Protein AF-A0A7S3WL35-F1 (afdb_monomer_lite)

Foldseek 3Di:
DFDQQNLVCVQVVQADPLAPCVVDDPVVVVVVCVDPQNVQNRAWRDKDWPPVDDFDDDDVQKGWTWMWTDHPPDPGTWIKIFIWGADPNDIGGNDIDTD

Structure (mmCIF, N/CA/C/O backbone):
data_AF-A0A7S3WL35-F1
#
_entry.id   AF-A0A7S3WL35-F1
#
loop_
_atom_site.group_PDB
_atom_site.id
_atom_site.type_symbol
_atom_site.label_atom_id
_atom_site.label_alt_id
_atom_site.label_comp_id
_atom_site.label_asym_id
_atom_site.label_entity_id
_atom_site.label_seq_id
_atom_site.pdbx_PDB_ins_code
_atom_site.Cartn_x
_atom_site.Cartn_y
_atom_site.Cartn_z
_atom_site.occupancy
_atom_site.B_iso_or_equiv
_atom_site.auth_seq_id
_atom_site.auth_comp_id
_atom_site.auth_asym_id
_atom_site.auth_atom_id
_atom_site.pdbx_PDB_model_num
ATOM 1 N N . GLU A 1 1 ? -18.456 5.828 -0.262 1.00 47.41 1 GLU A N 1
ATOM 2 C CA . GLU A 1 1 ? -18.178 5.666 1.177 1.00 47.41 1 GLU A CA 1
ATOM 3 C C . GLU A 1 1 ? -17.044 4.669 1.316 1.00 47.41 1 GLU A C 1
ATOM 5 O O . GLU A 1 1 ? -17.105 3.646 0.629 1.00 47.41 1 GLU A O 1
ATOM 10 N N . PRO A 1 2 ? -15.991 4.969 2.083 1.00 56.66 2 PRO A N 1
ATOM 11 C CA . PRO A 1 2 ? -14.890 4.039 2.248 1.00 56.66 2 PRO A CA 1
ATOM 12 C C . PRO A 1 2 ? -15.344 2.870 3.139 1.00 56.66 2 PRO A C 1
ATOM 14 O O . PRO A 1 2 ? -15.996 3.032 4.166 1.00 56.66 2 PRO A O 1
ATOM 17 N N . THR A 1 3 ? -15.121 1.654 2.650 1.00 62.81 3 THR A N 1
ATOM 18 C CA . THR A 1 3 ? -15.543 0.404 3.302 1.00 62.81 3 THR A CA 1
ATOM 19 C C . THR A 1 3 ? -14.461 -0.104 4.254 1.00 62.81 3 THR A C 1
ATOM 21 O O . THR A 1 3 ? -13.305 0.252 4.073 1.00 62.81 3 THR A O 1
ATOM 24 N N . LYS A 1 4 ? -14.794 -1.040 5.158 1.00 67.62 4 LYS A N 1
ATOM 25 C CA . LYS A 1 4 ? -13.900 -1.738 6.120 1.00 67.62 4 LYS A CA 1
ATOM 26 C C . LYS A 1 4 ? -12.575 -2.309 5.553 1.00 67.62 4 LYS A C 1
ATOM 28 O O . LYS A 1 4 ? -11.791 -2.854 6.301 1.00 67.62 4 LYS A O 1
ATOM 33 N N . HIS A 1 5 ? -12.318 -2.238 4.251 1.00 74.94 5 HIS A N 1
ATOM 34 C CA . HIS A 1 5 ? -11.076 -2.687 3.613 1.00 74.94 5 HIS A CA 1
ATOM 35 C C . HIS A 1 5 ? -10.559 -1.682 2.580 1.00 74.94 5 HIS A C 1
ATOM 37 O O . HIS A 1 5 ? -9.903 -2.075 1.619 1.00 74.94 5 HIS A O 1
ATOM 43 N N . HIS A 1 6 ? -10.902 -0.400 2.730 1.00 83.12 6 HIS A N 1
ATOM 44 C CA . HIS A 1 6 ? -10.527 0.629 1.768 1.00 83.12 6 HIS A CA 1
ATOM 45 C C . HIS A 1 6 ? -9.013 0.646 1.548 1.00 83.12 6 HIS A C 1
ATOM 47 O O . HIS A 1 6 ? -8.575 0.554 0.400 1.00 83.12 6 HIS A O 1
ATOM 53 N N . GLY A 1 7 ? -8.230 0.605 2.628 1.00 83.56 7 GLY A N 1
ATOM 54 C CA . GLY A 1 7 ? -6.782 0.575 2.512 1.00 83.56 7 GLY A CA 1
ATOM 55 C C . GLY A 1 7 ? -6.202 -0.635 1.798 1.00 83.56 7 GLY A C 1
ATOM 56 O O . GLY A 1 7 ? -5.367 -0.501 0.904 1.00 83.56 7 GLY A O 1
ATOM 57 N N . ALA A 1 8 ? -6.710 -1.824 2.111 1.00 84.75 8 ALA A N 1
ATOM 58 C CA . ALA A 1 8 ? -6.313 -3.051 1.441 1.00 84.75 8 ALA A CA 1
ATOM 59 C C . ALA A 1 8 ? -6.670 -3.015 -0.053 1.00 84.75 8 ALA A C 1
ATOM 61 O O . ALA A 1 8 ? -5.903 -3.507 -0.880 1.00 84.75 8 ALA A O 1
ATOM 62 N N . VAL A 1 9 ? -7.804 -2.411 -0.424 1.00 85.75 9 VAL A N 1
ATOM 63 C CA . VAL A 1 9 ? -8.185 -2.226 -1.830 1.00 85.75 9 VAL A CA 1
ATOM 64 C C . VAL A 1 9 ? -7.195 -1.307 -2.543 1.00 85.75 9 VAL A C 1
ATOM 66 O O . VAL A 1 9 ? -6.713 -1.679 -3.609 1.00 85.75 9 VAL A O 1
ATOM 69 N N . VAL A 1 10 ? -6.838 -0.163 -1.956 1.00 86.88 10 VAL A N 1
ATOM 70 C CA . VAL A 1 10 ? -5.861 0.766 -2.551 1.00 86.88 10 VAL A CA 1
ATOM 71 C C . VAL A 1 10 ? -4.498 0.088 -2.717 1.00 86.88 10 VAL A C 1
ATOM 73 O O . VAL A 1 10 ? -3.965 0.033 -3.826 1.00 86.88 10 VAL A O 1
ATOM 76 N N . ALA A 1 11 ? -3.973 -0.513 -1.647 1.00 85.50 11 ALA A N 1
ATOM 77 C CA . ALA A 1 11 ? -2.665 -1.165 -1.658 1.00 85.50 11 ALA A CA 1
ATOM 78 C C . ALA A 1 11 ? -2.583 -2.314 -2.679 1.00 85.50 11 ALA A C 1
ATOM 80 O O . ALA A 1 11 ? -1.559 -2.494 -3.333 1.00 85.50 11 ALA A O 1
ATOM 81 N N . THR A 1 12 ? -3.663 -3.086 -2.849 1.00 86.31 12 THR A N 1
ATOM 82 C CA . THR A 1 12 ? -3.689 -4.203 -3.809 1.00 86.31 12 THR A CA 1
ATOM 83 C C . THR A 1 12 ? -3.903 -3.753 -5.251 1.00 86.31 12 THR A C 1
ATOM 85 O O . THR A 1 12 ? -3.276 -4.314 -6.147 1.00 86.31 12 THR A O 1
ATOM 88 N N . GLN A 1 13 ? -4.738 -2.738 -5.501 1.00 88.50 13 GLN A N 1
ATOM 89 C CA . GLN A 1 13 ? -4.980 -2.202 -6.849 1.00 88.50 13 GLN A CA 1
ATOM 90 C C . GLN A 1 13 ? -3.741 -1.543 -7.458 1.00 88.50 13 GLN A C 1
ATOM 92 O O . GLN A 1 13 ? -3.571 -1.576 -8.677 1.00 88.50 13 GLN A O 1
ATOM 97 N N . HIS A 1 14 ? -2.886 -0.969 -6.614 1.00 91.38 14 HIS A N 1
ATOM 98 C CA . HIS A 1 14 ? -1.673 -0.270 -7.025 1.00 91.38 14 HIS A CA 1
ATOM 99 C C . HIS A 1 14 ? -0.392 -1.054 -6.710 1.00 91.38 14 HIS A C 1
ATOM 101 O O . HIS A 1 14 ? 0.690 -0.486 -6.770 1.00 91.38 14 HIS A O 1
ATOM 107 N N . CYS A 1 15 ? -0.484 -2.349 -6.400 1.00 92.44 15 CYS A N 1
ATOM 108 C CA . CYS A 1 15 ? 0.672 -3.193 -6.094 1.00 92.44 15 CYS A CA 1
ATOM 109 C C . CYS A 1 15 ? 1.570 -3.376 -7.330 1.00 92.44 15 CYS A C 1
ATOM 111 O O . CYS A 1 15 ? 1.096 -3.797 -8.390 1.00 92.44 15 CYS A O 1
ATOM 113 N N . SER A 1 16 ? 2.864 -3.067 -7.208 1.00 93.88 16 SER A N 1
ATOM 114 C CA . SER A 1 16 ? 3.809 -3.216 -8.316 1.00 93.88 16 SER A CA 1
ATOM 115 C C . SER A 1 16 ? 4.258 -4.672 -8.510 1.00 93.88 16 SER A C 1
ATOM 117 O O . SER A 1 16 ? 4.241 -5.463 -7.564 1.00 93.88 16 SER A O 1
ATOM 119 N N . PRO A 1 17 ? 4.758 -5.044 -9.704 1.00 92.06 17 PRO A N 1
ATOM 120 C CA . PRO A 1 17 ? 5.402 -6.342 -9.918 1.00 92.06 17 PRO A CA 1
ATOM 121 C C . PRO A 1 17 ? 6.687 -6.558 -9.098 1.00 92.06 17 PRO A C 1
ATOM 123 O O . PRO A 1 17 ? 7.143 -7.691 -8.974 1.00 92.06 17 PRO A O 1
ATOM 126 N N . ARG A 1 18 ? 7.312 -5.491 -8.576 1.00 91.19 18 ARG A N 1
ATOM 127 C CA . ARG A 1 18 ? 8.493 -5.583 -7.697 1.00 91.19 18 ARG A CA 1
ATOM 128 C C . ARG A 1 18 ? 8.103 -5.884 -6.251 1.00 91.19 18 ARG A C 1
ATOM 130 O O . ARG A 1 18 ? 8.913 -6.416 -5.491 1.00 91.19 18 ARG A O 1
ATOM 137 N N . ASN A 1 19 ? 6.867 -5.570 -5.874 1.00 91.00 19 ASN A N 1
ATOM 138 C CA . ASN A 1 19 ? 6.341 -5.875 -4.560 1.00 91.00 19 ASN A CA 1
ATOM 139 C C . ASN A 1 19 ? 6.152 -7.389 -4.413 1.00 91.00 19 ASN A C 1
ATOM 141 O O . ASN A 1 19 ? 5.448 -8.025 -5.200 1.00 91.00 19 ASN A O 1
ATOM 145 N N . ARG A 1 20 ? 6.735 -7.981 -3.366 1.00 87.31 20 ARG A N 1
ATOM 146 C CA . ARG A 1 20 ? 6.631 -9.430 -3.101 1.00 87.31 20 ARG A CA 1
ATOM 147 C C . ARG A 1 20 ? 5.187 -9.876 -2.860 1.00 87.31 20 ARG A C 1
ATOM 149 O O . ARG A 1 20 ? 4.876 -11.050 -3.038 1.00 87.31 20 ARG A O 1
ATOM 156 N N . ALA A 1 21 ? 4.301 -8.952 -2.484 1.00 86.50 21 ALA A N 1
ATOM 157 C CA . ALA A 1 21 ? 2.878 -9.223 -2.350 1.00 86.50 21 ALA A CA 1
ATOM 158 C C . ALA A 1 21 ? 2.199 -9.558 -3.690 1.00 86.50 21 ALA A C 1
ATOM 160 O O . ALA A 1 21 ? 1.186 -10.254 -3.684 1.00 86.50 21 ALA A O 1
ATOM 161 N N . SER A 1 22 ? 2.756 -9.122 -4.828 1.00 88.69 22 SER A N 1
ATOM 162 C CA . SER A 1 22 ? 2.213 -9.409 -6.167 1.00 88.69 22 SER A CA 1
ATOM 163 C C . SER A 1 22 ? 2.247 -10.899 -6.534 1.00 88.69 22 SER A C 1
ATOM 165 O O . SER A 1 22 ? 1.453 -11.357 -7.354 1.00 88.69 22 SER A O 1
ATOM 167 N N . GLU A 1 23 ? 3.123 -11.673 -5.890 1.00 89.62 23 GLU A N 1
ATOM 168 C CA . GLU A 1 23 ? 3.255 -13.120 -6.090 1.00 89.62 23 GLU A CA 1
ATOM 169 C C . GLU A 1 23 ? 2.341 -13.934 -5.157 1.00 89.62 23 GLU A C 1
ATOM 171 O O . GLU A 1 23 ? 2.232 -15.158 -5.285 1.00 89.62 23 GLU A O 1
ATOM 176 N N . LEU A 1 24 ? 1.687 -13.283 -4.188 1.00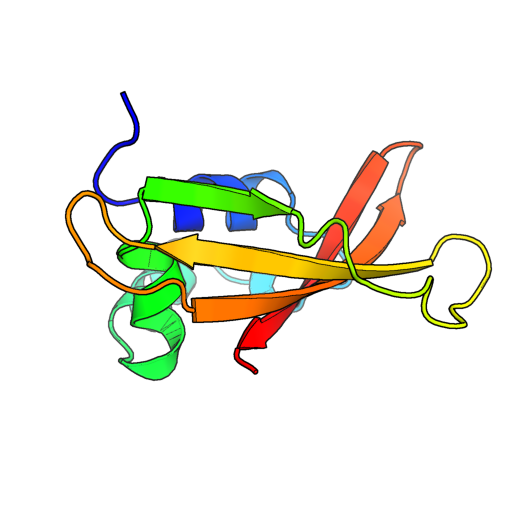 87.75 24 LEU A N 1
ATOM 177 C CA . LEU A 1 24 ? 0.870 -13.969 -3.196 1.00 87.75 24 LEU A CA 1
ATOM 178 C C . LEU A 1 24 ? -0.493 -14.349 -3.769 1.00 87.75 24 LEU A C 1
ATOM 180 O O . LEU A 1 24 ? -1.162 -13.579 -4.455 1.00 87.75 24 LEU A O 1
ATOM 184 N N . SER A 1 25 ? -0.970 -15.536 -3.393 1.00 88.12 25 SER A N 1
ATOM 185 C CA . SER A 1 25 ? -2.377 -15.866 -3.618 1.00 88.12 25 SER A CA 1
ATOM 186 C C . SER A 1 25 ? -3.280 -14.978 -2.745 1.00 88.12 25 SER A C 1
ATOM 188 O O . SER A 1 25 ? -2.895 -14.642 -1.618 1.00 88.12 25 SER A O 1
ATOM 190 N N . PRO A 1 26 ? -4.519 -14.679 -3.179 1.00 83.75 26 PRO A N 1
ATOM 191 C CA . PRO A 1 26 ? -5.457 -13.886 -2.383 1.00 83.75 26 PRO A CA 1
ATOM 192 C C . PRO A 1 26 ? -5.691 -14.435 -0.969 1.00 83.75 26 PRO A C 1
ATOM 194 O O . PRO A 1 26 ? -5.829 -13.669 -0.021 1.00 83.75 26 PRO A O 1
ATOM 197 N N . ALA A 1 27 ? -5.692 -15.764 -0.805 1.00 86.31 27 ALA A N 1
ATOM 198 C CA . ALA A 1 27 ? -5.864 -16.405 0.499 1.00 86.31 27 ALA A CA 1
ATOM 199 C C . ALA A 1 27 ? -4.675 -16.152 1.441 1.00 86.31 27 ALA A C 1
ATOM 201 O O . ALA A 1 27 ? -4.871 -15.948 2.636 1.00 86.31 27 ALA A O 1
ATOM 202 N N . VAL A 1 28 ? -3.450 -16.1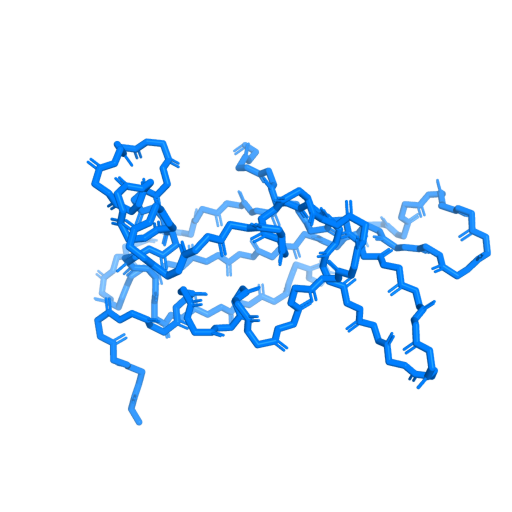37 0.904 1.00 87.31 28 VAL A N 1
ATOM 203 C CA . VAL A 1 28 ? -2.244 -15.828 1.687 1.00 87.31 28 VAL A CA 1
ATOM 204 C C . VAL A 1 28 ? -2.218 -14.344 2.051 1.00 87.31 28 VAL A C 1
ATOM 206 O O . VAL A 1 28 ? -1.971 -14.015 3.207 1.00 87.31 28 VAL A O 1
ATOM 209 N N . PHE A 1 29 ? -2.561 -13.457 1.110 1.00 84.06 29 PHE A N 1
ATOM 210 C CA . PHE A 1 29 ? -2.678 -12.023 1.384 1.00 84.06 29 PHE A CA 1
ATOM 211 C C . PHE A 1 29 ? -3.717 -11.723 2.477 1.00 84.06 29 PHE A C 1
ATOM 213 O O . PHE A 1 29 ? -3.433 -10.994 3.422 1.00 84.06 29 PHE A O 1
ATOM 220 N N . ALA A 1 30 ? -4.892 -12.358 2.417 1.00 82.94 30 ALA A N 1
ATOM 221 C CA . ALA A 1 30 ? -5.919 -12.223 3.451 1.00 82.94 30 ALA A CA 1
ATOM 222 C C . ALA A 1 30 ? -5.446 -12.698 4.838 1.00 82.94 30 ALA A C 1
ATOM 224 O O . ALA A 1 30 ? -5.895 -12.166 5.853 1.00 82.94 30 ALA A O 1
ATOM 225 N N . GLY A 1 31 ? -4.535 -13.676 4.886 1.00 85.94 31 GLY A N 1
ATOM 226 C CA . GLY A 1 31 ? -3.892 -14.122 6.120 1.00 85.94 31 GLY A CA 1
ATOM 227 C C . GLY A 1 31 ? -3.017 -13.041 6.756 1.00 85.94 31 GLY A C 1
ATOM 228 O O . GLY A 1 31 ? -3.077 -12.866 7.969 1.00 85.94 31 GLY A O 1
ATOM 229 N N . TYR A 1 32 ? -2.273 -12.269 5.956 1.00 82.81 32 TYR A N 1
ATOM 230 C CA . TYR A 1 32 ? -1.468 -11.152 6.466 1.00 82.81 32 TYR A CA 1
ATOM 231 C C . TYR A 1 32 ? -2.320 -10.056 7.101 1.00 82.81 32 TYR A C 1
ATOM 233 O O . TYR A 1 32 ? -1.915 -9.501 8.111 1.00 82.81 32 TYR A O 1
ATOM 241 N N . LEU A 1 33 ? -3.534 -9.808 6.599 1.00 81.56 33 LEU A N 1
ATOM 242 C CA . LEU A 1 33 ? -4.459 -8.839 7.206 1.00 81.56 33 LEU A CA 1
ATOM 243 C C . LEU A 1 33 ? -4.945 -9.240 8.613 1.00 81.56 33 LEU A C 1
ATOM 245 O O . LEU A 1 33 ? -5.603 -8.442 9.272 1.00 81.56 33 LEU A O 1
ATOM 249 N N . GLN A 1 34 ? -4.677 -10.470 9.067 1.00 83.00 34 GLN A N 1
ATOM 250 C CA . GLN A 1 34 ? -4.942 -10.899 10.447 1.00 83.00 34 GLN A CA 1
ATOM 251 C C . GLN A 1 34 ? -3.771 -10.606 11.395 1.00 83.00 34 GLN A C 1
ATOM 253 O O . GLN A 1 34 ? -3.936 -10.705 12.610 1.00 83.00 34 GLN A O 1
ATOM 258 N N . ASP A 1 35 ? -2.588 -10.300 10.861 1.00 83.75 35 ASP A N 1
ATOM 259 C CA . ASP A 1 35 ? -1.422 -9.949 11.661 1.00 83.75 35 ASP A CA 1
ATOM 260 C C . ASP A 1 35 ? -1.542 -8.478 12.109 1.00 83.75 35 ASP A C 1
ATOM 262 O O . ASP A 1 35 ? -1.766 -7.606 11.261 1.00 83.75 35 ASP A O 1
ATOM 266 N N . PRO A 1 36 ? -1.396 -8.181 13.418 1.00 81.62 36 PRO A N 1
ATOM 267 C CA . PRO A 1 36 ? -1.500 -6.824 13.949 1.00 81.62 36 PRO A CA 1
ATOM 268 C C . PRO A 1 36 ? -0.621 -5.797 13.231 1.00 81.62 36 PRO A C 1
ATOM 270 O O . PRO A 1 36 ? -1.001 -4.634 13.147 1.00 81.62 36 PRO A O 1
ATOM 273 N N . TRP A 1 37 ? 0.527 -6.211 12.686 1.00 78.81 37 TRP A N 1
ATOM 274 C CA . TRP A 1 37 ? 1.409 -5.315 11.939 1.00 78.81 37 TRP A CA 1
ATOM 275 C C . TRP A 1 37 ? 0.756 -4.760 10.665 1.00 78.81 37 TRP A C 1
ATOM 277 O O . TRP A 1 37 ? 0.996 -3.618 10.288 1.00 78.81 37 TRP A O 1
ATOM 287 N N . TYR A 1 38 ? -0.106 -5.541 10.011 1.00 78.38 38 TYR A N 1
ATOM 288 C CA . TYR A 1 38 ? -0.818 -5.134 8.795 1.00 78.38 38 TYR A CA 1
ATOM 289 C C . TYR A 1 38 ? -2.238 -4.636 9.076 1.00 78.38 38 TYR A C 1
ATOM 291 O O . TYR A 1 38 ? -2.965 -4.322 8.129 1.00 78.38 38 TYR A O 1
ATOM 299 N N . ALA A 1 39 ? -2.635 -4.541 10.351 1.00 78.44 39 ALA A N 1
ATOM 300 C CA . ALA A 1 39 ? -3.962 -4.084 10.748 1.00 78.44 39 ALA A CA 1
ATOM 301 C C . ALA A 1 39 ? -4.282 -2.711 10.150 1.00 78.44 39 ALA A C 1
ATOM 303 O O . ALA A 1 39 ? -5.394 -2.513 9.668 1.00 78.44 39 ALA A O 1
ATOM 304 N N . ILE A 1 40 ? -3.282 -1.825 10.041 1.00 78.38 40 ILE A N 1
ATOM 305 C CA . ILE A 1 40 ? -3.450 -0.499 9.442 1.00 78.38 40 ILE A CA 1
ATOM 306 C C . ILE A 1 40 ? -4.089 -0.591 8.046 1.00 78.38 40 ILE A C 1
ATOM 308 O O . ILE A 1 40 ? -5.076 0.088 7.791 1.00 78.38 40 ILE A O 1
ATOM 312 N N . LEU A 1 41 ? -3.648 -1.517 7.182 1.00 79.56 41 LEU A N 1
ATOM 313 C CA . LEU A 1 41 ? -4.184 -1.695 5.823 1.00 79.56 41 LEU A CA 1
ATOM 314 C C . LEU A 1 41 ? -5.653 -2.132 5.821 1.00 79.56 41 LEU A C 1
ATOM 316 O O . LEU A 1 41 ? -6.386 -1.874 4.867 1.00 79.56 41 LEU A O 1
ATOM 320 N N . ALA A 1 42 ? -6.084 -2.831 6.866 1.00 78.75 42 ALA A N 1
ATOM 321 C CA . ALA A 1 42 ? -7.457 -3.280 7.024 1.00 78.75 42 ALA A CA 1
ATOM 322 C C . ALA A 1 42 ? -8.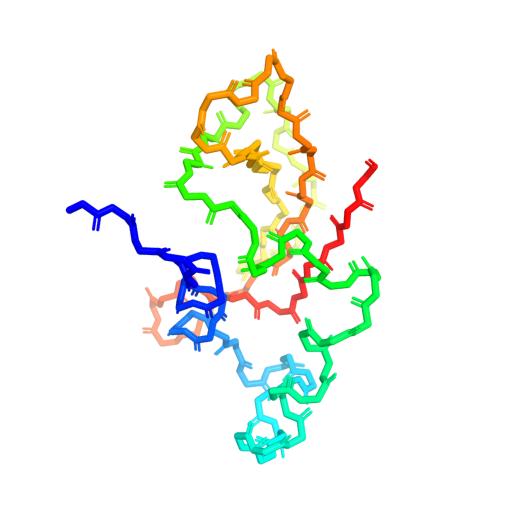335 -2.274 7.780 1.00 78.75 42 ALA A C 1
ATOM 324 O O . ALA A 1 42 ? -9.547 -2.456 7.801 1.00 78.75 42 ALA A O 1
ATOM 325 N N . GLU A 1 43 ? -7.762 -1.256 8.417 1.00 81.00 43 GLU A N 1
ATOM 326 C CA . GLU A 1 43 ? -8.482 -0.407 9.367 1.00 81.00 43 GLU A CA 1
ATOM 327 C C . GLU A 1 43 ? -8.688 1.022 8.878 1.00 81.00 43 GLU A C 1
ATOM 329 O O . GLU A 1 43 ? -9.682 1.633 9.273 1.00 81.00 43 GLU A O 1
ATOM 334 N N . TRP A 1 44 ? -7.819 1.541 8.005 1.00 86.56 44 TRP A N 1
ATOM 335 C CA . TRP A 1 44 ? -7.984 2.899 7.499 1.00 86.56 44 TRP A CA 1
ATOM 336 C C . TRP A 1 44 ? -9.029 3.007 6.384 1.00 86.56 44 TRP A C 1
ATOM 338 O O . TRP A 1 44 ? -9.174 2.140 5.511 1.00 86.56 44 TRP A O 1
ATOM 348 N N . ASP A 1 45 ? -9.755 4.116 6.427 1.00 84.38 45 ASP A N 1
ATOM 349 C CA . ASP A 1 45 ? -10.791 4.514 5.476 1.00 84.38 45 ASP A CA 1
ATOM 350 C C . ASP A 1 45 ? -10.632 5.982 5.021 1.00 84.38 45 ASP A C 1
ATOM 352 O O . ASP A 1 45 ? -11.270 6.387 4.047 1.00 84.38 45 ASP A O 1
ATOM 356 N N . GLU A 1 46 ? -9.708 6.728 5.635 1.00 85.75 46 GLU A N 1
ATOM 357 C CA . GLU A 1 46 ? -9.275 8.069 5.249 1.00 85.75 46 GLU A CA 1
ATOM 358 C C . GLU A 1 46 ? -7.758 8.088 4.990 1.00 85.75 46 GLU A C 1
ATOM 360 O O . GLU A 1 46 ? -6.985 7.464 5.725 1.00 85.75 46 GLU A O 1
ATOM 365 N N . MET A 1 47 ? -7.342 8.809 3.942 1.00 87.50 47 MET A N 1
ATOM 366 C CA . MET A 1 47 ? -5.937 9.051 3.605 1.00 87.50 47 MET A CA 1
ATOM 367 C C . MET A 1 47 ? -5.717 10.510 3.200 1.00 87.50 47 MET A C 1
ATOM 369 O O . MET A 1 47 ? -6.547 11.092 2.498 1.00 87.50 47 MET A O 1
ATOM 373 N N . GLU A 1 48 ? -4.584 11.067 3.610 1.00 88.25 48 GLU A N 1
ATOM 374 C CA . GLU A 1 48 ? -4.113 12.408 3.270 1.00 88.25 48 GLU A CA 1
ATOM 375 C C . GLU A 1 48 ? -2.624 12.322 2.907 1.00 88.25 48 GLU A C 1
ATOM 377 O O . GLU A 1 48 ? -1.890 11.497 3.456 1.00 88.25 48 GLU A O 1
ATOM 382 N N . PHE A 1 49 ? -2.181 13.126 1.943 1.00 84.44 49 PHE A N 1
ATOM 383 C CA . PHE A 1 49 ? -0.755 13.249 1.644 1.00 84.44 49 PHE A CA 1
ATOM 384 C C . PHE A 1 49 ? -0.131 14.227 2.634 1.00 84.44 49 PHE A C 1
ATOM 386 O O . PHE A 1 49 ? -0.765 15.225 2.982 1.00 84.44 49 PHE A O 1
ATOM 393 N N . ASP A 1 50 ? 1.078 13.926 3.103 1.00 82.88 50 ASP A N 1
ATOM 394 C CA . ASP A 1 50 ? 1.825 14.879 3.917 1.00 82.88 50 ASP A CA 1
ATOM 395 C C . ASP A 1 50 ? 2.434 15.955 3.005 1.00 82.88 50 ASP A C 1
ATOM 397 O O . ASP A 1 50 ? 3.471 15.752 2.376 1.00 82.88 50 ASP A O 1
ATOM 401 N N . ASP A 1 51 ? 1.744 17.092 2.889 1.00 69.06 51 ASP A N 1
ATOM 402 C CA . ASP A 1 51 ? 2.164 18.223 2.050 1.00 69.06 51 ASP A CA 1
ATOM 403 C C . ASP A 1 51 ? 3.418 18.942 2.598 1.00 69.06 51 ASP A C 1
ATOM 405 O O . ASP A 1 51 ? 3.994 19.782 1.900 1.00 69.06 51 ASP A O 1
ATOM 409 N N . ASP A 1 52 ? 3.837 18.637 3.833 1.00 71.06 52 ASP A N 1
ATOM 410 C CA . ASP A 1 52 ? 5.023 19.214 4.473 1.00 71.06 52 ASP A CA 1
ATOM 411 C C . ASP A 1 52 ? 6.304 18.387 4.213 1.00 71.06 52 ASP A C 1
ATOM 413 O O . ASP A 1 52 ? 7.380 18.743 4.706 1.00 71.06 52 ASP A O 1
ATOM 417 N N . GLU A 1 53 ? 6.226 17.297 3.437 1.00 67.81 53 GLU A N 1
ATOM 418 C CA . GLU A 1 53 ? 7.382 16.447 3.150 1.00 67.81 53 GLU A CA 1
ATOM 419 C C . GLU A 1 53 ? 8.331 17.071 2.104 1.00 67.81 53 GLU A C 1
ATOM 421 O O . GLU A 1 53 ? 7.935 17.447 0.998 1.00 67.81 53 GLU A O 1
ATOM 426 N N . GLU A 1 54 ? 9.625 17.161 2.438 1.00 66.38 54 GLU A N 1
ATOM 427 C CA . GLU A 1 54 ? 10.666 17.485 1.457 1.00 66.38 54 GLU A CA 1
ATOM 428 C C . GLU A 1 54 ? 10.839 16.313 0.479 1.00 66.38 54 GLU A C 1
ATOM 430 O O . GLU A 1 54 ? 10.975 15.169 0.908 1.00 66.38 54 GLU A O 1
ATOM 435 N N . GLU A 1 55 ? 10.882 16.591 -0.832 1.00 66.00 55 GLU A N 1
ATOM 436 C CA . GLU A 1 55 ? 11.122 15.565 -1.858 1.00 66.00 55 GLU A CA 1
ATOM 437 C C . GLU A 1 55 ? 12.365 14.729 -1.508 1.00 66.00 55 GLU A C 1
ATOM 439 O O . GLU A 1 55 ? 13.498 15.222 -1.537 1.00 66.00 55 GLU A O 1
ATOM 444 N N . ALA A 1 56 ? 12.159 13.450 -1.191 1.00 71.50 56 ALA A N 1
ATOM 445 C CA . ALA A 1 56 ? 13.256 12.544 -0.898 1.00 71.50 56 ALA A CA 1
ATOM 446 C C . ALA A 1 56 ? 14.096 12.301 -2.165 1.00 71.50 56 ALA A C 1
ATOM 448 O O . ALA A 1 56 ? 13.561 12.043 -3.250 1.00 71.50 56 ALA A O 1
ATOM 449 N N . GLU A 1 57 ? 15.429 12.341 -2.037 1.00 73.31 57 GLU A N 1
ATOM 450 C CA . GLU A 1 57 ? 16.332 12.004 -3.143 1.00 73.31 57 GLU A CA 1
ATOM 451 C C . GLU A 1 57 ? 16.155 10.528 -3.534 1.00 73.31 57 GLU A C 1
ATOM 453 O O . GLU A 1 57 ? 16.669 9.615 -2.885 1.00 73.31 57 GLU A O 1
ATOM 458 N N . THR A 1 58 ? 15.438 10.295 -4.629 1.00 81.12 58 THR A N 1
ATOM 459 C CA . THR A 1 58 ? 15.156 8.967 -5.185 1.00 81.12 58 THR A CA 1
ATOM 460 C C . THR A 1 58 ? 15.716 8.839 -6.601 1.00 81.12 58 THR A C 1
ATOM 462 O O . THR A 1 58 ? 16.087 9.821 -7.253 1.00 81.12 58 THR A O 1
ATOM 465 N N . ALA A 1 59 ? 15.866 7.603 -7.086 1.00 84.06 59 ALA A N 1
ATOM 466 C CA . ALA A 1 59 ? 16.315 7.371 -8.454 1.00 84.06 59 ALA A CA 1
ATOM 467 C C . ALA A 1 59 ? 15.257 7.833 -9.473 1.00 84.06 59 ALA A C 1
ATOM 469 O O . ALA A 1 59 ? 14.069 7.914 -9.178 1.00 84.06 59 ALA A O 1
ATOM 470 N N . VAL A 1 60 ? 15.674 8.094 -10.718 1.00 85.25 60 VAL A N 1
ATOM 471 C CA . VAL A 1 60 ? 14.735 8.452 -11.795 1.00 85.25 60 VAL A CA 1
ATOM 472 C C . VAL A 1 60 ? 13.701 7.337 -11.978 1.00 85.25 60 VAL A C 1
ATOM 474 O O . VAL A 1 60 ? 14.060 6.210 -12.318 1.00 85.25 60 VAL A O 1
ATOM 477 N N . GLY A 1 61 ? 12.422 7.681 -11.809 1.00 89.31 61 GLY A N 1
ATOM 478 C CA . GLY A 1 61 ? 11.307 6.734 -11.899 1.00 89.31 61 GLY A CA 1
ATOM 479 C C . GLY A 1 61 ? 10.987 6.013 -10.587 1.00 89.31 61 GLY A C 1
ATOM 480 O O . GLY A 1 61 ? 10.198 5.071 -10.609 1.00 89.31 61 GLY A O 1
ATOM 481 N N . GLU A 1 62 ? 11.575 6.443 -9.472 1.00 93.00 62 GLU A N 1
ATOM 482 C CA . GLU A 1 62 ? 11.242 6.024 -8.110 1.00 93.00 62 GLU A CA 1
ATOM 483 C C . GLU A 1 62 ? 10.789 7.250 -7.305 1.00 93.00 62 GLU A C 1
ATOM 485 O O . GLU A 1 62 ? 11.113 8.380 -7.664 1.00 93.00 62 GLU A O 1
ATOM 490 N N . ALA A 1 63 ? 9.976 7.029 -6.276 1.00 91.25 63 ALA A N 1
ATOM 491 C CA . ALA A 1 63 ? 9.507 8.064 -5.363 1.00 91.25 63 ALA A CA 1
ATOM 492 C C . ALA A 1 63 ? 9.238 7.446 -3.990 1.00 91.25 63 ALA A C 1
ATOM 494 O O . ALA A 1 63 ? 8.746 6.321 -3.904 1.00 91.25 63 ALA A O 1
ATOM 495 N N . GLU A 1 64 ? 9.543 8.181 -2.928 1.00 91.25 64 GLU A N 1
ATOM 496 C CA . GLU A 1 64 ? 9.079 7.880 -1.577 1.00 91.25 64 GLU A CA 1
ATOM 497 C C . GLU A 1 64 ? 8.067 8.959 -1.200 1.00 91.25 64 GLU A C 1
ATOM 499 O O . GLU A 1 64 ? 8.317 10.138 -1.444 1.00 91.25 64 GLU A O 1
ATOM 504 N N . VAL A 1 65 ? 6.899 8.541 -0.714 1.00 89.06 65 VAL A N 1
ATOM 505 C CA . VAL A 1 65 ? 5.787 9.440 -0.386 1.00 89.06 65 VAL A CA 1
ATOM 506 C C . VAL A 1 65 ? 5.253 9.087 0.991 1.00 89.06 65 VAL A C 1
ATOM 508 O O . VAL A 1 65 ? 4.882 7.934 1.230 1.00 89.06 65 VAL A O 1
ATOM 511 N N . GLN A 1 66 ? 5.164 10.068 1.879 1.00 90.75 66 GLN A N 1
ATOM 512 C CA . GLN A 1 66 ? 4.524 9.909 3.176 1.00 90.75 66 GLN A CA 1
ATOM 513 C C . GLN A 1 66 ? 3.023 10.127 3.052 1.00 90.75 66 GLN A C 1
ATOM 515 O O . GLN A 1 66 ? 2.527 11.119 2.508 1.00 90.75 66 GLN A O 1
ATOM 520 N N . VAL A 1 67 ? 2.282 9.147 3.552 1.00 89.56 67 VAL A N 1
ATOM 521 C CA . VAL A 1 67 ? 0.828 9.138 3.522 1.00 89.56 67 VAL A CA 1
ATOM 522 C C . VAL A 1 67 ? 0.316 8.991 4.942 1.00 89.56 67 VAL A C 1
ATOM 524 O O . VAL A 1 67 ? 0.591 8.005 5.630 1.00 89.56 67 VAL A O 1
ATOM 527 N N . LEU A 1 68 ? -0.480 9.964 5.363 1.00 90.88 68 LEU A N 1
ATOM 528 C CA . LEU A 1 68 ? -1.217 9.934 6.612 1.00 90.88 68 LEU A CA 1
ATOM 529 C C . LEU A 1 68 ? -2.484 9.106 6.408 1.00 90.88 68 LEU A C 1
ATOM 531 O O . LEU A 1 68 ? -3.314 9.415 5.556 1.00 90.88 68 LEU A O 1
ATOM 535 N N . VAL A 1 69 ? -2.659 8.053 7.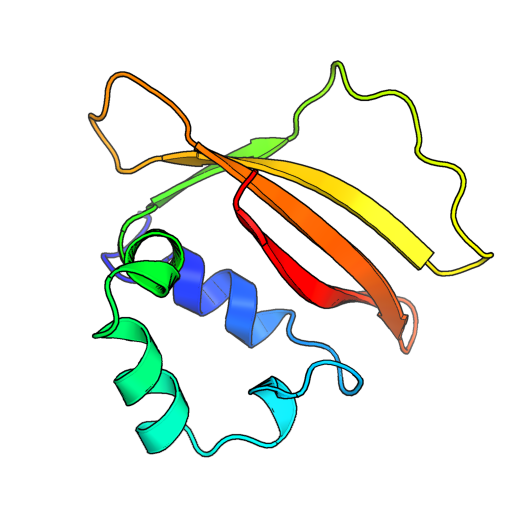203 1.00 89.69 69 VAL A N 1
ATOM 536 C CA . VAL A 1 69 ? -3.849 7.192 7.155 1.00 89.69 69 VAL A CA 1
ATOM 537 C C . VAL A 1 69 ? -4.523 7.122 8.517 1.00 89.69 69 VAL A C 1
ATOM 539 O O . VAL A 1 69 ? -3.858 7.099 9.555 1.00 89.69 69 VAL A O 1
ATOM 542 N N . ARG A 1 70 ? -5.855 7.063 8.537 1.00 87.81 70 ARG A N 1
ATOM 543 C CA . ARG A 1 70 ? -6.612 6.830 9.773 1.00 87.81 70 ARG A CA 1
ATOM 544 C C . ARG A 1 70 ? -7.894 6.057 9.527 1.00 87.81 70 ARG A C 1
ATOM 546 O O . ARG A 1 70 ? -8.404 5.989 8.408 1.00 87.81 70 ARG A O 1
ATOM 553 N N . ARG A 1 71 ? -8.432 5.510 10.611 1.00 82.88 71 ARG A N 1
ATOM 554 C CA . ARG A 1 71 ? -9.801 5.012 10.655 1.00 82.88 71 ARG A CA 1
ATOM 555 C C . ARG A 1 71 ? -10.772 6.158 10.943 1.00 82.88 71 ARG A C 1
ATOM 557 O O . ARG A 1 71 ? -10.481 7.047 11.740 1.00 82.88 71 ARG A O 1
ATOM 564 N N . GLY A 1 72 ? -11.948 6.107 10.336 1.00 70.38 72 GLY A N 1
ATOM 565 C CA . GLY A 1 72 ? -12.974 7.126 10.436 1.00 70.38 72 GLY A CA 1
ATOM 566 C C . GLY A 1 72 ? -13.437 7.279 11.876 1.00 70.38 72 GLY A C 1
ATOM 567 O O . GLY A 1 72 ? -13.991 6.350 12.471 1.00 70.38 72 GLY A O 1
ATOM 568 N N . GLY A 1 73 ? -13.204 8.469 12.426 1.00 71.19 73 GLY A N 1
ATOM 569 C CA . GLY A 1 73 ? -13.500 8.807 13.817 1.00 71.19 73 GLY A CA 1
ATOM 570 C C . GLY A 1 73 ? -12.325 8.676 14.789 1.00 71.19 73 GLY A C 1
ATOM 571 O O . GLY A 1 73 ? -12.497 9.050 15.948 1.00 71.19 73 GLY A O 1
ATOM 572 N N . ASP A 1 74 ? -11.154 8.212 14.344 1.00 82.94 74 ASP A N 1
ATOM 573 C CA . ASP A 1 74 ? -9.938 8.260 15.157 1.00 82.94 74 ASP A CA 1
ATOM 574 C C . ASP A 1 74 ? -9.371 9.689 15.211 1.00 82.94 74 ASP A C 1
ATOM 576 O O . ASP A 1 74 ? -9.401 10.450 14.238 1.00 82.94 74 ASP A O 1
ATOM 580 N N . GLU A 1 75 ? -8.834 10.058 16.376 1.00 82.44 75 GLU A N 1
ATOM 581 C CA . GLU A 1 75 ? -8.308 11.406 16.636 1.00 82.44 75 GLU A CA 1
ATOM 582 C C . GLU A 1 75 ? -6.915 11.642 16.028 1.00 82.44 75 GLU A C 1
ATOM 584 O O . GLU A 1 75 ? -6.493 12.789 15.896 1.00 82.44 75 GLU A O 1
ATOM 589 N N . SER A 1 76 ? -6.202 10.578 15.648 1.00 84.50 76 SER A N 1
ATOM 590 C CA . SER A 1 76 ? -4.817 10.638 15.171 1.00 84.50 76 SER A CA 1
ATOM 591 C C . SER A 1 76 ? -4.621 9.872 13.869 1.00 84.50 76 SER A C 1
ATOM 593 O O . SER A 1 76 ? -5.159 8.778 13.702 1.00 84.50 76 SER A O 1
ATOM 595 N N . PHE A 1 77 ? -3.783 10.417 12.990 1.00 87.81 77 PHE A N 1
ATOM 596 C CA . PHE A 1 77 ? -3.275 9.720 11.813 1.00 87.81 77 PHE A CA 1
ATOM 597 C C . PHE A 1 77 ? -2.036 8.890 12.157 1.00 87.81 77 PHE A C 1
ATOM 599 O O . PHE A 1 77 ? -1.246 9.260 13.025 1.00 87.81 77 PHE A O 1
ATOM 606 N N . SER A 1 78 ? -1.876 7.772 11.456 1.00 87.88 78 SER A N 1
ATOM 607 C CA . SER A 1 78 ? -0.626 7.015 11.385 1.00 87.88 78 SER A CA 1
ATOM 608 C C . SER A 1 78 ? 0.098 7.382 10.098 1.00 87.88 78 SER A C 1
ATOM 610 O O . SER A 1 78 ? -0.546 7.540 9.062 1.00 87.88 78 SER A O 1
ATOM 612 N N . MET A 1 79 ? 1.421 7.484 10.154 1.00 89.62 79 MET A N 1
ATOM 613 C CA . MET A 1 79 ? 2.230 7.753 8.973 1.00 89.62 79 MET A CA 1
ATOM 614 C C . MET A 1 79 ? 2.632 6.446 8.289 1.00 89.62 79 MET A C 1
ATOM 616 O O . MET A 1 79 ? 3.056 5.490 8.946 1.00 89.62 79 MET A O 1
ATOM 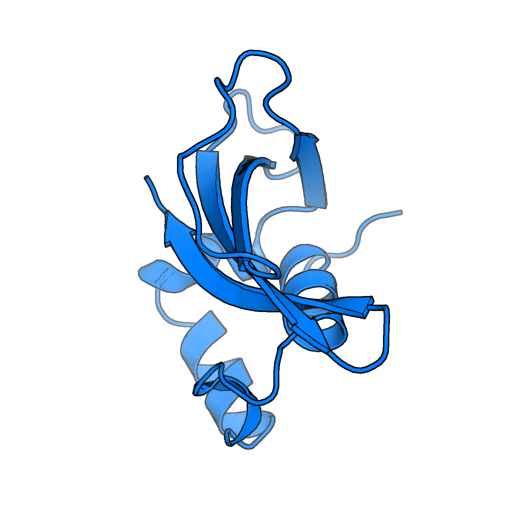620 N N . VAL A 1 80 ? 2.502 6.399 6.966 1.00 89.44 80 VAL A N 1
ATOM 621 C CA . VAL A 1 80 ? 2.939 5.276 6.138 1.00 89.44 80 VAL A CA 1
ATOM 622 C C . VAL A 1 80 ? 3.809 5.808 5.006 1.00 89.44 80 VAL A C 1
ATOM 624 O O . VAL A 1 80 ? 3.328 6.551 4.158 1.00 89.44 80 VAL A O 1
ATOM 627 N N . SER A 1 81 ? 5.060 5.360 4.951 1.00 90.25 81 SER A N 1
ATOM 628 C CA . SER A 1 81 ? 5.965 5.596 3.825 1.00 90.25 81 SER A CA 1
ATOM 629 C C . SER A 1 81 ? 5.644 4.622 2.690 1.00 90.25 81 SER A C 1
ATOM 631 O O . SER A 1 81 ? 5.587 3.398 2.885 1.00 90.25 81 SER A O 1
ATOM 633 N N . TRP A 1 82 ? 5.384 5.174 1.507 1.00 91.12 82 TRP A N 1
ATOM 634 C CA . TRP A 1 82 ? 5.091 4.441 0.283 1.00 91.12 82 TRP A CA 1
ATOM 635 C C . TRP A 1 82 ? 6.288 4.563 -0.646 1.00 91.12 82 TRP A C 1
ATOM 637 O O . TRP A 1 82 ? 6.535 5.626 -1.213 1.00 91.12 82 TRP A O 1
ATOM 647 N N . LEU A 1 83 ? 6.997 3.454 -0.852 1.00 93.12 83 LEU A N 1
ATOM 648 C CA . LEU A 1 83 ? 7.990 3.383 -1.913 1.00 93.12 83 LEU A CA 1
ATOM 649 C C . LEU A 1 83 ? 7.276 3.037 -3.213 1.00 93.12 83 LEU A C 1
ATOM 651 O O . LEU A 1 83 ? 6.596 2.010 -3.310 1.00 93.12 83 LEU A O 1
ATOM 655 N N . MET A 1 84 ? 7.441 3.888 -4.215 1.00 94.38 84 MET A N 1
ATOM 656 C CA . MET A 1 84 ? 6.773 3.778 -5.498 1.00 94.38 84 MET A CA 1
ATOM 657 C C . MET A 1 84 ? 7.775 3.736 -6.643 1.00 94.38 84 MET A C 1
ATOM 659 O O . MET A 1 84 ? 8.826 4.372 -6.599 1.00 94.38 84 MET A O 1
ATOM 663 N N . SER A 1 85 ? 7.411 3.031 -7.709 1.00 94.56 85 SER A N 1
ATOM 664 C CA . SER A 1 85 ? 8.157 3.048 -8.963 1.00 94.56 85 SER A CA 1
ATOM 665 C C . SER A 1 85 ? 7.230 3.148 -10.172 1.00 94.56 85 SER A C 1
ATOM 667 O O . SER A 1 85 ? 6.053 2.763 -10.131 1.00 94.56 85 SER A O 1
ATOM 669 N N . GLN A 1 86 ? 7.747 3.722 -11.258 1.00 94.38 86 GLN A N 1
ATOM 670 C CA . GLN A 1 86 ? 6.990 3.914 -12.487 1.00 94.38 86 GLN A CA 1
ATOM 671 C C . GLN A 1 86 ? 7.009 2.645 -13.356 1.00 94.38 86 GLN A C 1
ATOM 673 O O . GLN A 1 86 ? 8.057 2.170 -13.793 1.00 94.38 86 GLN A O 1
ATOM 678 N N . HIS A 1 87 ? 5.821 2.131 -13.664 1.00 91.88 87 HIS A N 1
ATOM 679 C CA . HIS A 1 87 ? 5.570 0.968 -14.509 1.00 91.88 87 HIS A CA 1
ATOM 680 C C . HIS A 1 87 ? 4.520 1.314 -15.568 1.00 91.88 87 HIS A C 1
ATOM 682 O O . HIS A 1 87 ? 3.396 1.667 -15.220 1.00 91.88 87 HIS A O 1
ATOM 688 N N . ASP A 1 88 ? 4.869 1.211 -16.856 1.00 89.44 88 ASP A N 1
ATOM 689 C CA . ASP A 1 88 ? 3.967 1.512 -17.982 1.00 89.44 88 ASP A CA 1
ATOM 690 C C . ASP A 1 88 ? 3.210 2.847 -17.802 1.00 89.44 88 ASP A C 1
ATOM 692 O O . ASP A 1 88 ? 1.983 2.910 -17.883 1.00 89.44 88 ASP A O 1
ATOM 696 N N . GLU A 1 89 ? 3.962 3.912 -17.496 1.00 89.38 89 GLU A N 1
ATOM 697 C CA . GLU A 1 89 ? 3.462 5.277 -17.240 1.00 89.38 89 GLU A CA 1
ATOM 698 C C . GLU A 1 89 ? 2.573 5.429 -15.986 1.00 89.38 89 GLU A C 1
ATOM 700 O O . GLU A 1 89 ? 1.995 6.492 -15.760 1.00 89.38 89 GLU A O 1
ATOM 705 N N . ARG A 1 90 ? 2.490 4.405 -15.127 1.00 92.25 90 ARG A N 1
ATOM 706 C CA . ARG A 1 90 ? 1.745 4.426 -13.860 1.00 92.25 90 ARG A CA 1
ATOM 707 C C . ARG A 1 90 ? 2.683 4.322 -12.669 1.00 92.25 90 ARG A C 1
ATOM 709 O O . ARG A 1 90 ? 3.631 3.549 -12.696 1.00 92.25 90 ARG A O 1
ATOM 716 N N . TRP A 1 91 ? 2.379 5.048 -11.602 1.00 93.00 91 TRP A N 1
ATOM 717 C CA . TRP A 1 91 ? 3.046 4.871 -10.315 1.00 93.00 91 TRP A CA 1
ATOM 718 C C . TRP A 1 91 ? 2.408 3.707 -9.560 1.00 93.00 91 TRP A C 1
ATOM 720 O O . TRP A 1 91 ? 1.190 3.688 -9.367 1.00 93.00 91 TRP A O 1
ATOM 730 N N . LEU A 1 92 ? 3.226 2.729 -9.173 1.00 95.31 92 LEU A N 1
ATOM 731 C CA . LEU A 1 92 ? 2.815 1.546 -8.418 1.00 95.31 92 LEU A CA 1
ATOM 732 C C . LEU A 1 92 ? 3.638 1.425 -7.132 1.00 95.31 92 LEU A C 1
ATOM 734 O O . LEU A 1 92 ? 4.756 1.919 -7.059 1.00 95.31 92 LEU A O 1
ATOM 738 N N . ILE A 1 93 ? 3.072 0.754 -6.135 1.00 94.06 93 ILE A N 1
ATOM 739 C CA . ILE A 1 93 ? 3.608 0.590 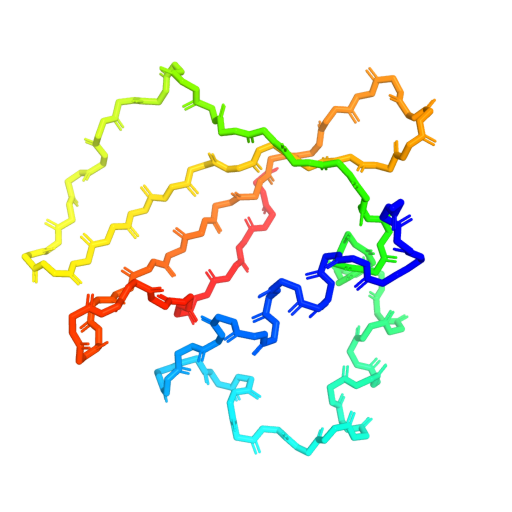-4.785 1.00 94.06 93 ILE A CA 1
ATOM 740 C C . ILE A 1 93 ? 4.545 -0.623 -4.749 1.00 94.06 93 ILE A C 1
ATOM 742 O O . ILE A 1 93 ? 4.094 -1.770 -4.853 1.00 94.06 93 ILE A O 1
ATOM 746 N N . ASP A 1 94 ? 5.835 -0.370 -4.546 1.00 94.00 94 ASP A N 1
ATOM 747 C CA . ASP A 1 94 ? 6.877 -1.383 -4.360 1.00 94.00 94 ASP A CA 1
ATOM 748 C C . ASP A 1 94 ? 6.884 -1.921 -2.925 1.00 94.00 94 ASP A C 1
ATOM 750 O O . ASP A 1 94 ? 7.043 -3.127 -2.710 1.00 94.00 94 ASP A O 1
ATOM 754 N N . SER A 1 95 ? 6.677 -1.047 -1.938 1.00 90.56 95 SER A N 1
ATOM 755 C CA . SER A 1 95 ? 6.549 -1.417 -0.528 1.00 90.56 95 SER A CA 1
ATOM 756 C C . SER A 1 95 ? 5.812 -0.347 0.284 1.00 90.56 95 SER A C 1
ATOM 758 O O . SER A 1 95 ? 5.660 0.795 -0.143 1.00 90.56 95 SER A O 1
ATOM 760 N N . LEU A 1 96 ? 5.326 -0.756 1.458 1.00 88.50 96 LEU A N 1
ATOM 761 C CA . LEU A 1 96 ? 4.651 0.092 2.439 1.00 88.50 96 LEU A CA 1
ATOM 762 C C . LEU A 1 96 ? 5.312 -0.138 3.794 1.00 88.50 96 LEU A C 1
ATOM 764 O O . LEU A 1 96 ? 5.416 -1.291 4.223 1.00 88.50 96 LEU A O 1
ATOM 768 N N . ASN A 1 97 ? 5.717 0.934 4.467 1.00 86.38 97 ASN A N 1
ATOM 769 C CA . ASN A 1 97 ? 6.290 0.879 5.809 1.00 86.38 97 ASN A CA 1
ATOM 770 C C . ASN A 1 97 ? 5.549 1.838 6.736 1.00 86.38 97 ASN A C 1
ATOM 772 O O . ASN A 1 97 ? 5.371 3.004 6.409 1.00 86.38 97 ASN A O 1
ATOM 776 N N . ILE A 1 98 ? 5.135 1.346 7.901 1.00 82.12 98 ILE A N 1
ATOM 777 C CA . ILE A 1 98 ? 4.596 2.193 8.971 1.00 82.12 98 ILE A CA 1
ATOM 778 C C . ILE A 1 98 ? 5.788 2.853 9.673 1.00 82.12 98 ILE A C 1
ATOM 780 O O . ILE A 1 98 ? 6.744 2.145 10.008 1.00 82.12 98 ILE A O 1
ATOM 784 N N . VAL A 1 99 ? 5.736 4.176 9.853 1.00 74.31 99 VAL A N 1
ATOM 785 C CA . VAL A 1 99 ? 6.814 4.996 10.441 1.00 74.31 99 VAL A CA 1
ATOM 786 C C . VAL A 1 99 ? 6.581 5.241 11.929 1.00 74.31 99 VAL A C 1
ATOM 788 O O . VAL A 1 99 ? 5.416 5.486 12.316 1.00 74.31 99 VAL A O 1
#

Secondary structure (DSSP, 8-state):
---TTHHHHHHHHTB-TTSGGGGS-HHHHHHHTTSGGGHHHHH--EEEE-TT-------TTEEEEEEEEE-TT-SSPEEEEEEEEEETTEEEEEEEEE-

Organism: Emiliania huxleyi (NCBI:txid2903)

Sequence (99 aa):
EPTKHHGAVVATQHCSPRNRASELSPAVFAGYLQDPWYAILAEWDEMEFDDDEEEAETAVGEAEVQVLVRRGGDESFSMVSWLMSQHDERWLIDSLNIV

Radius of gyration: 13.65 Å; chains: 1; bounding box: 34×36×35 Å

pLDDT: mean 84.2, std 8.62, range [47.41, 95.31]